Protein AF-A0A7V9ETG2-F1 (afdb_monomer_lite)

Radius of gyration: 14.74 Å; chains: 1; bounding box: 36×27×36 Å

pLDDT: mean 85.95, std 8.8, range [44.5, 95.12]

Foldseek 3Di:
DLVLLLVLLVQLLVVLVVPPDAPCSVVLVVLSVLLVVLSVVLVVCVVVVNCACVDPVNLVSLVSNLVSSVVNCVRSVVSQDPVSVVSSVVSVVVSVCSNVVVVVVVD

Sequence (107 aa):
MMLQAEVFCSRVETGANDLPEMPDRDELRLKLGQCRGFLAQLQERYDEDKLQMSNPLTAATFRQVVMSLMWVTFRAGRLVDYKLFRKLVQIESGFTYLLISRQRGKS

Structure (mmCIF, N/CA/C/O backbone):
data_AF-A0A7V9ETG2-F1
#
_entry.id   AF-A0A7V9ETG2-F1
#
loop_
_atom_site.group_PDB
_atom_site.id
_atom_site.type_symbol
_atom_site.label_atom_id
_atom_site.label_alt_id
_atom_site.label_comp_id
_atom_site.label_asym_id
_atom_site.label_entity_id
_atom_site.label_seq_id
_atom_site.pdbx_PDB_ins_code
_atom_site.Cartn_x
_atom_site.Cartn_y
_atom_site.Cartn_z
_atom_site.occupancy
_atom_site.B_iso_or_equiv
_atom_site.auth_seq_id
_atom_site.auth_comp_id
_atom_site.auth_asym_id
_atom_site.auth_atom_id
_atom_site.pdbx_PDB_model_num
ATOM 1 N N . MET A 1 1 ? -10.036 -0.493 -1.148 1.00 76.25 1 MET A N 1
ATOM 2 C CA . MET A 1 1 ? -8.733 0.217 -1.114 1.00 76.25 1 MET A CA 1
ATOM 3 C C . MET A 1 1 ? -7.553 -0.743 -1.056 1.00 76.25 1 MET A C 1
ATOM 5 O O . MET A 1 1 ? -6.705 -0.636 -1.929 1.00 76.25 1 MET A O 1
ATOM 9 N N . MET A 1 2 ? -7.518 -1.696 -0.113 1.00 80.25 2 MET A N 1
ATOM 10 C CA . MET A 1 2 ? -6.411 -2.665 0.022 1.00 80.25 2 MET A CA 1
ATOM 11 C C . MET A 1 2 ? -6.154 -3.458 -1.272 1.00 80.25 2 MET A C 1
ATOM 13 O O . MET A 1 2 ? -5.045 -3.418 -1.791 1.00 80.25 2 MET A O 1
ATOM 17 N N . LEU A 1 3 ? -7.209 -3.998 -1.897 1.00 84.25 3 LEU A N 1
ATOM 18 C CA . LEU A 1 3 ? -7.118 -4.662 -3.207 1.00 84.25 3 LEU A CA 1
ATOM 19 C C . LEU A 1 3 ? -6.518 -3.771 -4.316 1.00 84.25 3 LEU A C 1
ATOM 21 O O . LEU A 1 3 ? -5.788 -4.244 -5.178 1.00 84.25 3 LEU A O 1
ATOM 25 N N . GLN A 1 4 ? -6.807 -2.464 -4.323 1.00 84.31 4 GLN A N 1
ATOM 26 C CA . GLN A 1 4 ? -6.249 -1.561 -5.343 1.00 84.31 4 GLN A CA 1
ATOM 27 C C . GLN A 1 4 ? -4.764 -1.273 -5.100 1.00 84.31 4 GLN A C 1
ATOM 29 O O . GLN A 1 4 ? -4.020 -1.125 -6.067 1.00 84.31 4 GLN A O 1
ATOM 34 N N . ALA A 1 5 ? -4.338 -1.209 -3.836 1.00 85.25 5 ALA A N 1
ATOM 35 C CA . ALA A 1 5 ? -2.931 -1.077 -3.471 1.00 85.25 5 ALA A CA 1
ATOM 36 C C . ALA A 1 5 ? -2.140 -2.339 -3.842 1.00 85.25 5 ALA A C 1
ATOM 38 O O . ALA A 1 5 ? -1.040 -2.239 -4.378 1.00 85.25 5 ALA A O 1
ATOM 39 N N . GLU A 1 6 ? -2.729 -3.518 -3.651 1.00 88.94 6 GLU A N 1
ATOM 40 C CA . GLU A 1 6 ? -2.130 -4.781 -4.079 1.00 88.94 6 GLU A CA 1
ATOM 41 C C . GLU A 1 6 ? -1.987 -4.853 -5.605 1.00 88.94 6 GLU A C 1
ATOM 43 O O . GLU A 1 6 ? -0.888 -5.070 -6.112 1.00 88.94 6 GLU A O 1
ATOM 48 N N . VAL A 1 7 ? -3.054 -4.538 -6.350 1.00 89.19 7 VAL A N 1
ATOM 49 C CA . VAL A 1 7 ? -3.009 -4.453 -7.821 1.00 89.19 7 VAL A CA 1
ATOM 50 C C . VAL A 1 7 ? -1.964 -3.441 -8.297 1.00 89.19 7 VAL A C 1
ATOM 52 O O . VAL A 1 7 ? -1.310 -3.672 -9.316 1.00 89.19 7 VAL A O 1
ATOM 55 N N . PHE A 1 8 ? -1.793 -2.321 -7.589 1.00 89.25 8 PHE A N 1
ATOM 56 C CA . PHE A 1 8 ? -0.729 -1.364 -7.883 1.00 89.25 8 PHE A CA 1
ATOM 57 C C . PHE A 1 8 ? 0.650 -2.019 -7.733 1.00 89.25 8 PHE A C 1
ATOM 59 O O . PHE A 1 8 ? 1.445 -1.984 -8.673 1.00 89.25 8 PHE A O 1
ATOM 66 N N . CYS A 1 9 ? 0.914 -2.668 -6.595 1.00 90.50 9 CYS A N 1
ATOM 67 C CA . CYS A 1 9 ? 2.186 -3.336 -6.327 1.00 90.50 9 CYS A CA 1
ATOM 68 C C . CYS A 1 9 ? 2.505 -4.427 -7.356 1.00 90.50 9 CYS A C 1
ATOM 70 O O . CYS A 1 9 ? 3.634 -4.485 -7.842 1.00 90.50 9 CYS A O 1
ATOM 72 N N . SER A 1 10 ? 1.528 -5.256 -7.728 1.00 92.00 10 SER A N 1
ATOM 73 C CA . SER A 1 10 ? 1.718 -6.315 -8.727 1.00 92.00 10 SER A CA 1
ATOM 74 C C . SER A 1 10 ? 2.033 -5.757 -10.114 1.00 92.00 10 SER A C 1
ATOM 76 O O . SER A 1 10 ? 2.885 -6.295 -10.819 1.00 92.00 10 SER A O 1
ATOM 78 N N . ARG A 1 11 ? 1.386 -4.654 -10.514 1.00 89.81 11 ARG A N 1
ATOM 79 C CA . ARG A 1 11 ? 1.650 -4.013 -11.813 1.00 89.81 11 ARG A CA 1
ATOM 80 C C . ARG A 1 11 ? 3.050 -3.420 -11.892 1.00 89.81 11 ARG A C 1
ATOM 82 O O . ARG A 1 11 ? 3.723 -3.622 -12.898 1.00 89.81 11 ARG A O 1
ATOM 89 N N . VAL A 1 12 ? 3.491 -2.729 -10.840 1.00 88.81 12 VAL A N 1
ATOM 90 C CA . VAL A 1 12 ? 4.856 -2.185 -10.790 1.00 88.81 12 VAL A CA 1
ATOM 91 C C . VAL A 1 12 ? 5.889 -3.311 -10.793 1.00 88.81 12 VAL A C 1
ATOM 93 O O . VAL A 1 12 ? 6.873 -3.224 -11.517 1.00 88.81 12 VAL A O 1
ATOM 96 N N . GLU A 1 13 ? 5.656 -4.386 -10.038 1.00 90.81 13 GLU A N 1
ATOM 97 C CA . GLU A 1 13 ? 6.555 -5.546 -10.011 1.00 90.81 13 GLU A CA 1
ATOM 98 C C . GLU A 1 13 ? 6.675 -6.227 -11.379 1.00 90.81 13 GLU A C 1
ATOM 100 O O . GLU A 1 13 ? 7.782 -6.533 -11.815 1.00 90.81 13 GLU A O 1
ATOM 105 N N . THR A 1 14 ? 5.549 -6.414 -12.073 1.00 90.25 14 THR A N 1
ATOM 106 C CA . THR A 1 14 ? 5.530 -6.992 -13.425 1.00 90.25 14 THR A CA 1
ATOM 107 C C . THR A 1 14 ? 6.346 -6.124 -14.382 1.00 90.25 14 THR A C 1
ATOM 109 O O . THR A 1 14 ? 7.300 -6.608 -14.981 1.00 90.25 14 THR A O 1
ATOM 112 N N . GLY A 1 15 ? 6.067 -4.815 -14.428 1.00 87.62 15 GLY A N 1
ATOM 113 C CA . GLY A 1 15 ? 6.814 -3.895 -15.289 1.00 87.62 15 GLY A CA 1
ATOM 114 C C . GLY A 1 15 ? 8.304 -3.795 -14.940 1.00 87.62 15 GLY A C 1
ATOM 115 O O . GLY A 1 15 ? 9.131 -3.579 -15.821 1.00 87.62 15 GLY A O 1
ATOM 116 N N . ALA A 1 16 ? 8.675 -3.978 -13.670 1.00 87.25 16 ALA A N 1
ATOM 117 C CA . ALA A 1 16 ? 10.073 -3.995 -13.246 1.00 87.25 16 ALA A CA 1
ATOM 118 C C . ALA A 1 16 ? 10.805 -5.271 -13.684 1.00 87.25 16 ALA A C 1
ATOM 120 O O . ALA A 1 16 ? 12.002 -5.219 -13.954 1.00 87.25 16 ALA A O 1
ATOM 121 N N . ASN A 1 17 ? 10.110 -6.406 -13.768 1.00 86.94 17 ASN A N 1
ATOM 122 C CA . ASN A 1 17 ? 10.691 -7.653 -14.264 1.00 86.94 17 ASN A CA 1
ATOM 123 C C . ASN A 1 17 ? 10.898 -7.644 -15.783 1.00 86.94 17 ASN A C 1
ATOM 125 O O . ASN A 1 17 ? 11.857 -8.254 -16.251 1.00 86.94 17 ASN A O 1
ATOM 129 N N . ASP A 1 18 ? 10.071 -6.898 -16.517 1.00 86.31 18 ASP A N 1
ATOM 130 C CA . ASP A 1 18 ? 10.199 -6.715 -17.968 1.00 86.31 18 ASP A CA 1
ATOM 131 C C . ASP A 1 18 ? 11.338 -5.746 -18.358 1.00 86.31 18 ASP A C 1
ATOM 133 O O . ASP A 1 18 ? 11.717 -5.660 -19.526 1.00 86.31 18 ASP A O 1
ATOM 137 N N . LEU A 1 19 ? 11.916 -5.024 -17.387 1.00 82.81 19 LEU A N 1
ATOM 138 C CA . LEU A 1 19 ? 13.038 -4.100 -17.577 1.00 82.81 19 LEU A CA 1
ATOM 139 C C . LEU A 1 19 ? 14.298 -4.617 -16.855 1.00 82.81 19 LEU A C 1
ATOM 141 O O . LEU A 1 19 ? 14.531 -4.247 -15.701 1.00 82.81 19 LEU A O 1
ATOM 145 N N . PRO A 1 20 ? 15.140 -5.438 -17.515 1.00 69.12 20 PRO A N 1
ATOM 146 C CA . PRO A 1 20 ? 16.302 -6.071 -16.884 1.00 69.12 20 PRO A CA 1
ATOM 147 C C . PRO A 1 20 ? 17.323 -5.069 -16.320 1.00 69.12 20 PRO A C 1
ATOM 149 O O . PRO A 1 20 ? 17.940 -5.348 -15.294 1.00 69.12 20 PRO A O 1
ATOM 152 N N . GLU A 1 21 ? 17.441 -3.882 -16.922 1.00 77.38 21 GLU A N 1
ATOM 153 C CA . GLU A 1 21 ? 18.281 -2.784 -16.434 1.00 77.38 21 GLU A CA 1
ATOM 154 C C . GLU A 1 21 ? 17.421 -1.719 -15.739 1.00 77.38 21 GLU A C 1
ATOM 156 O O . GLU A 1 21 ? 16.968 -0.721 -16.320 1.00 77.38 21 GLU A O 1
ATOM 161 N N . MET A 1 22 ? 17.138 -1.962 -14.461 1.00 81.38 22 MET A N 1
ATOM 162 C CA . MET A 1 22 ? 16.470 -1.007 -13.586 1.00 8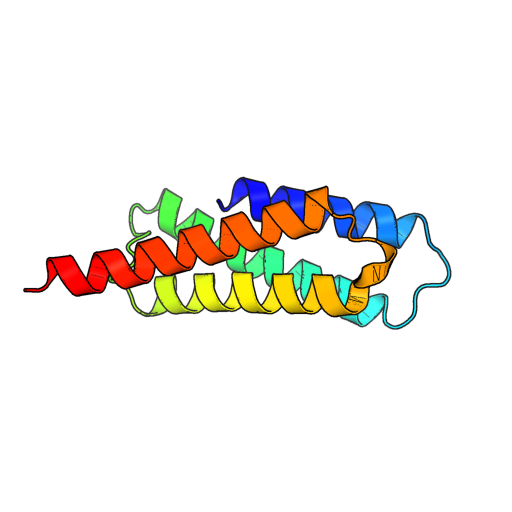1.38 22 MET A CA 1
ATOM 163 C C . MET A 1 22 ? 17.410 -0.555 -12.469 1.00 81.38 22 MET A C 1
ATOM 165 O O . MET A 1 22 ? 17.795 -1.385 -11.643 1.00 81.38 22 MET A O 1
ATOM 169 N N . PRO A 1 23 ? 17.744 0.749 -12.405 1.00 77.00 23 PRO A N 1
ATOM 170 C CA . PRO A 1 23 ? 18.389 1.321 -11.232 1.00 77.00 23 PRO A CA 1
ATOM 171 C C . PRO A 1 23 ? 17.555 1.025 -9.985 1.00 77.00 23 PRO A C 1
ATOM 173 O O . PRO A 1 23 ? 16.326 1.073 -10.040 1.00 77.00 23 PRO A O 1
ATOM 176 N N . ASP A 1 24 ? 18.221 0.714 -8.876 1.00 82.81 24 ASP A N 1
ATOM 177 C CA . ASP A 1 24 ? 17.585 0.499 -7.573 1.00 82.81 24 ASP A CA 1
ATOM 178 C C . ASP A 1 24 ? 16.543 -0.645 -7.544 1.00 82.81 24 ASP A C 1
ATOM 180 O O . ASP A 1 24 ? 15.622 -0.636 -6.725 1.00 82.81 24 ASP A O 1
ATOM 184 N N . ARG A 1 25 ? 16.672 -1.664 -8.413 1.00 86.00 25 ARG A N 1
ATOM 185 C CA . ARG A 1 25 ? 15.732 -2.806 -8.485 1.00 86.00 25 ARG A CA 1
ATOM 186 C C . ARG A 1 25 ? 15.538 -3.511 -7.140 1.00 86.00 25 ARG A C 1
ATOM 188 O O . ARG A 1 25 ? 14.406 -3.840 -6.782 1.00 86.00 25 ARG A O 1
ATOM 195 N N . ASP A 1 26 ? 16.617 -3.724 -6.391 1.00 88.69 26 ASP A N 1
ATOM 196 C CA . ASP A 1 26 ? 16.552 -4.359 -5.071 1.00 88.69 26 ASP A CA 1
ATOM 197 C C . ASP A 1 26 ? 15.832 -3.473 -4.047 1.00 88.69 26 ASP A C 1
ATOM 199 O O . ASP A 1 26 ? 15.020 -3.966 -3.261 1.00 88.69 26 ASP A O 1
ATOM 203 N N . GLU A 1 27 ? 16.051 -2.155 -4.103 1.00 90.12 27 GLU A N 1
ATOM 204 C CA . GLU A 1 27 ? 15.353 -1.183 -3.256 1.00 90.12 27 GLU A CA 1
ATOM 205 C C . GLU A 1 27 ? 13.850 -1.159 -3.582 1.00 90.12 27 GLU A C 1
ATOM 207 O O . GLU A 1 27 ? 13.008 -1.207 -2.681 1.00 90.12 27 GLU A O 1
ATOM 212 N N . LEU A 1 28 ? 13.499 -1.174 -4.873 1.00 90.38 28 LEU A N 1
ATOM 213 C CA . LEU A 1 28 ? 12.117 -1.269 -5.338 1.00 90.38 28 LEU A CA 1
ATOM 214 C C . LEU A 1 28 ? 11.450 -2.562 -4.862 1.00 90.38 28 LEU A C 1
ATOM 216 O O . LEU A 1 28 ? 10.339 -2.519 -4.330 1.00 90.38 28 LEU A O 1
ATOM 220 N N . ARG A 1 29 ? 12.125 -3.707 -5.004 1.00 91.38 29 ARG A N 1
ATOM 221 C CA . ARG A 1 29 ? 11.623 -5.004 -4.536 1.00 91.38 29 ARG A CA 1
ATOM 222 C C . ARG A 1 29 ? 11.398 -5.001 -3.025 1.00 91.38 29 ARG A C 1
ATOM 224 O O . ARG A 1 29 ? 10.350 -5.460 -2.569 1.00 91.38 29 ARG A O 1
ATOM 231 N N . LEU A 1 30 ? 12.335 -4.449 -2.254 1.00 92.19 30 LEU A N 1
ATOM 232 C CA . LEU A 1 30 ? 12.195 -4.306 -0.805 1.00 92.19 30 LEU A CA 1
ATOM 233 C C . LEU A 1 30 ? 10.966 -3.459 -0.454 1.00 92.19 30 LEU A C 1
ATOM 235 O O . LEU A 1 30 ? 10.174 -3.841 0.406 1.00 92.19 30 LEU A O 1
ATOM 239 N N . LYS A 1 31 ? 10.769 -2.335 -1.146 1.00 92.50 31 LYS A N 1
ATOM 240 C CA . LYS A 1 31 ? 9.650 -1.413 -0.908 1.00 92.50 31 LYS A CA 1
ATOM 241 C C . LYS A 1 31 ? 8.301 -2.007 -1.298 1.00 92.50 31 LYS A C 1
ATOM 243 O O . LYS A 1 31 ? 7.334 -1.848 -0.557 1.00 92.50 31 LYS A O 1
ATOM 248 N N . LEU A 1 32 ? 8.236 -2.762 -2.393 1.00 93.06 32 LEU A N 1
ATOM 249 C CA . LEU A 1 32 ? 7.053 -3.544 -2.760 1.00 93.06 32 LEU A CA 1
ATOM 250 C C . LEU A 1 32 ? 6.745 -4.627 -1.716 1.00 93.06 32 LEU A C 1
ATOM 252 O O . LEU A 1 32 ? 5.585 -4.809 -1.346 1.00 93.06 32 LEU A O 1
ATOM 256 N N . GLY A 1 33 ? 7.775 -5.295 -1.188 1.00 93.25 33 GLY A N 1
ATOM 257 C CA . GLY A 1 33 ? 7.645 -6.220 -0.061 1.00 93.25 33 GLY A CA 1
ATOM 258 C C . GLY A 1 33 ? 7.086 -5.542 1.193 1.00 93.25 33 GLY A C 1
ATOM 259 O O . GLY A 1 33 ? 6.149 -6.056 1.799 1.00 93.25 33 GLY A O 1
ATOM 260 N N . GLN A 1 34 ? 7.587 -4.351 1.537 1.00 93.56 34 GLN A N 1
ATOM 261 C CA . GLN A 1 34 ? 7.078 -3.542 2.653 1.00 93.56 34 GLN A CA 1
ATOM 262 C C . GLN A 1 34 ? 5.603 -3.165 2.456 1.00 93.56 34 GLN A C 1
ATOM 264 O O . GLN A 1 34 ? 4.806 -3.360 3.372 1.00 93.56 34 GLN A O 1
ATOM 269 N N . CYS A 1 35 ? 5.211 -2.707 1.258 1.00 93.88 35 CYS A N 1
ATOM 270 C CA . CYS A 1 35 ? 3.807 -2.437 0.933 1.00 93.88 35 CYS A CA 1
ATOM 271 C C . CYS A 1 35 ? 2.920 -3.656 1.203 1.00 93.88 35 CYS A C 1
ATOM 273 O O . CYS A 1 35 ? 1.905 -3.533 1.885 1.00 93.88 35 CYS A O 1
ATOM 275 N N . ARG A 1 36 ? 3.310 -4.833 0.698 1.00 93.94 36 ARG A N 1
ATOM 276 C CA . ARG A 1 36 ? 2.548 -6.076 0.889 1.00 93.94 36 ARG A CA 1
ATOM 277 C C . ARG A 1 36 ? 2.491 -6.497 2.355 1.00 93.94 36 ARG A C 1
ATOM 279 O O . ARG A 1 36 ? 1.429 -6.893 2.816 1.00 93.94 36 ARG A O 1
ATOM 286 N N . GLY A 1 37 ? 3.583 -6.335 3.100 1.00 95.12 37 GLY A N 1
ATOM 287 C CA . GLY A 1 37 ? 3.606 -6.583 4.542 1.00 95.12 37 GLY A CA 1
ATOM 288 C C . GLY A 1 37 ? 2.606 -5.709 5.303 1.00 95.12 37 GLY A C 1
ATOM 289 O O . GLY A 1 37 ? 1.847 -6.211 6.127 1.00 95.12 37 GLY A O 1
ATOM 290 N N . PHE A 1 38 ? 2.534 -4.412 4.990 1.00 94.56 38 PHE A N 1
ATOM 291 C CA . PHE A 1 38 ? 1.544 -3.524 5.604 1.00 94.56 38 PHE A CA 1
ATOM 292 C C . PHE A 1 38 ? 0.110 -3.841 5.167 1.00 94.56 38 PHE A C 1
ATOM 294 O O . PHE A 1 38 ? -0.802 -3.765 5.986 1.00 94.56 38 PHE A O 1
ATOM 301 N N . LEU A 1 39 ? -0.105 -4.217 3.902 1.00 93.12 39 LEU A N 1
ATOM 302 C CA . LEU A 1 39 ? -1.420 -4.651 3.425 1.00 93.12 39 LEU A CA 1
ATOM 303 C C . LEU A 1 39 ? -1.883 -5.927 4.132 1.00 93.12 39 LEU A C 1
ATOM 305 O O . LEU A 1 39 ? -3.034 -5.980 4.549 1.00 93.12 39 LEU A O 1
ATOM 309 N N . ALA A 1 40 ? -0.990 -6.897 4.344 1.00 93.44 40 ALA A N 1
ATOM 310 C CA . ALA A 1 40 ? -1.289 -8.109 5.101 1.00 93.44 40 ALA A CA 1
ATOM 311 C C . ALA A 1 40 ? -1.680 -7.793 6.553 1.00 93.44 40 ALA A C 1
ATOM 313 O O . ALA A 1 40 ? -2.687 -8.298 7.029 1.00 93.44 40 ALA A O 1
ATOM 314 N N . GLN A 1 41 ? -0.964 -6.882 7.226 1.00 93.75 41 GLN A N 1
ATOM 315 C CA . GLN A 1 41 ? -1.329 -6.434 8.580 1.00 93.75 41 GLN A CA 1
ATOM 316 C C . GLN A 1 41 ? -2.706 -5.756 8.634 1.00 93.75 41 GLN A C 1
ATOM 318 O O . GLN A 1 41 ? -3.425 -5.871 9.625 1.00 93.75 41 GLN A O 1
ATOM 323 N N . LEU A 1 42 ? -3.072 -4.992 7.600 1.00 91.12 42 LEU A N 1
ATOM 324 C CA . LEU A 1 42 ? -4.399 -4.379 7.521 1.00 91.12 42 LEU A CA 1
ATOM 325 C C . LEU A 1 42 ? -5.478 -5.423 7.226 1.00 91.12 42 LEU A C 1
ATOM 327 O O . LEU A 1 42 ? -6.558 -5.336 7.801 1.00 91.12 42 LEU A O 1
ATOM 331 N N . GLN A 1 43 ? -5.184 -6.403 6.373 1.00 90.56 43 GLN A N 1
ATOM 332 C CA . GLN A 1 43 ? -6.098 -7.498 6.070 1.00 90.56 43 GLN A CA 1
ATOM 333 C C . GLN A 1 43 ? -6.347 -8.369 7.306 1.00 90.56 43 GLN A C 1
ATOM 335 O O . GLN A 1 43 ? -7.496 -8.600 7.644 1.00 90.56 43 GLN A O 1
ATOM 340 N N . GLU A 1 44 ? -5.306 -8.735 8.052 1.00 92.31 44 GLU A N 1
ATOM 341 C CA . GLU A 1 44 ? -5.432 -9.463 9.321 1.00 92.31 44 GLU A CA 1
ATOM 342 C C . GLU A 1 44 ? -6.336 -8.708 10.304 1.00 92.31 44 GLU A C 1
ATOM 344 O O . GLU A 1 44 ? -7.289 -9.256 10.848 1.00 92.31 44 GLU A O 1
ATOM 349 N N . ARG A 1 45 ? -6.123 -7.396 10.464 1.00 89.06 45 ARG A N 1
ATOM 350 C CA . ARG A 1 45 ? -6.998 -6.562 11.304 1.00 89.06 45 ARG A CA 1
ATOM 351 C C . ARG A 1 45 ? -8.433 -6.508 10.796 1.00 89.06 45 ARG A C 1
ATOM 353 O O . ARG A 1 45 ? -9.336 -6.321 11.605 1.00 89.06 45 ARG A O 1
ATOM 360 N N . TYR A 1 46 ? -8.645 -6.583 9.487 1.00 88.12 46 TYR A N 1
ATOM 361 C CA . TYR A 1 46 ? -9.980 -6.642 8.900 1.00 88.12 46 TYR A CA 1
ATOM 362 C C . TYR A 1 46 ? -10.657 -7.974 9.206 1.00 88.12 46 TYR A C 1
ATOM 364 O O . TYR A 1 46 ? -11.792 -7.969 9.671 1.00 88.12 46 TYR A O 1
ATOM 372 N N . ASP A 1 47 ? -9.941 -9.081 9.026 1.00 89.50 47 ASP A N 1
ATOM 373 C CA . ASP A 1 47 ? -10.437 -10.433 9.283 1.00 89.50 47 ASP A CA 1
ATOM 374 C C . ASP A 1 47 ? -10.777 -10.635 10.773 1.00 89.50 47 ASP A C 1
ATOM 376 O O . ASP A 1 47 ? -11.714 -11.354 11.112 1.00 89.50 47 ASP A O 1
ATOM 380 N N . GLU A 1 48 ? -10.069 -9.941 11.669 1.00 91.81 48 GLU A N 1
ATOM 381 C CA . GLU A 1 48 ? -10.342 -9.912 13.111 1.00 91.81 48 GLU A CA 1
ATOM 382 C C . GLU A 1 48 ? -11.434 -8.908 13.545 1.00 91.81 48 GLU A C 1
ATOM 384 O O . GLU A 1 48 ? -11.656 -8.742 14.746 1.00 91.81 48 GLU A O 1
ATOM 389 N N . ASP A 1 49 ? -12.069 -8.186 12.616 1.00 85.50 49 ASP A N 1
ATOM 390 C CA . ASP A 1 49 ? -13.011 -7.079 12.884 1.00 85.50 49 ASP A CA 1
ATOM 391 C C . ASP A 1 49 ? -12.418 -5.936 13.749 1.00 85.50 49 ASP A C 1
ATOM 393 O O . ASP A 1 49 ? -13.096 -5.174 14.443 1.00 85.50 49 ASP A O 1
ATOM 397 N N . LYS A 1 50 ? -11.090 -5.777 13.696 1.00 86.44 50 LYS A N 1
ATOM 398 C CA . LYS A 1 50 ? -10.313 -4.736 14.397 1.00 86.44 50 LYS A CA 1
ATOM 399 C C . LYS A 1 50 ? -9.860 -3.607 13.474 1.00 86.44 50 LYS A C 1
ATOM 401 O O . LYS A 1 50 ? -9.114 -2.716 13.908 1.00 86.44 50 LYS A O 1
ATOM 406 N N . LEU A 1 51 ? -10.283 -3.605 12.206 1.00 85.44 51 LEU A N 1
ATOM 407 C CA . LEU A 1 51 ? -9.944 -2.568 11.231 1.00 85.44 51 LEU A CA 1
ATOM 408 C C . LEU A 1 51 ? -10.728 -1.281 11.507 1.00 85.44 51 LEU A C 1
ATOM 410 O O . LEU A 1 51 ? -11.612 -0.868 10.762 1.00 85.44 51 LEU A O 1
ATOM 414 N N . GLN A 1 52 ? -10.35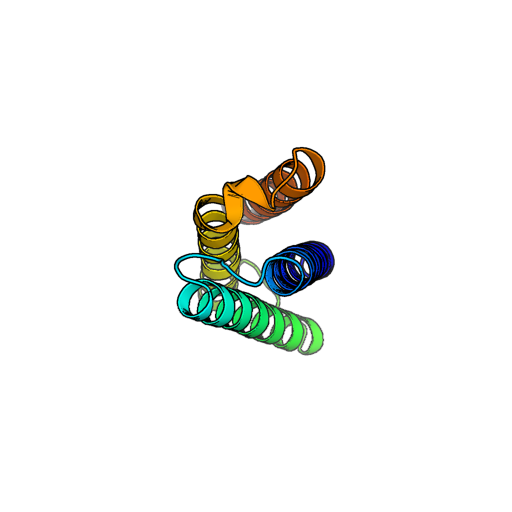7 -0.607 12.588 1.00 86.06 52 GLN A N 1
ATOM 415 C CA . GLN A 1 52 ? -10.933 0.667 12.972 1.00 86.06 52 GLN A CA 1
ATOM 416 C C . GLN A 1 52 ? -9.896 1.773 12.846 1.00 86.06 52 GLN A C 1
ATOM 418 O O . GLN A 1 52 ? -8.803 1.703 13.406 1.00 86.06 52 GLN A O 1
ATOM 423 N N . MET A 1 53 ? -10.273 2.853 12.168 1.00 83.56 53 MET A N 1
ATOM 424 C CA . MET A 1 53 ? -9.434 4.045 12.035 1.00 83.56 53 MET A CA 1
ATOM 425 C C . MET A 1 53 ? -9.226 4.791 13.356 1.00 83.56 53 MET A C 1
ATOM 427 O O . MET A 1 53 ? -8.339 5.639 13.448 1.00 83.56 53 MET A O 1
ATOM 431 N N . SER A 1 54 ? -10.022 4.487 14.387 1.00 82.81 54 SER A N 1
ATOM 432 C CA . SER A 1 54 ? -9.825 4.930 15.773 1.00 82.81 54 SER A CA 1
ATOM 433 C C . SER A 1 54 ? -8.546 4.348 16.389 1.00 82.81 54 SER A C 1
ATOM 435 O O . SER A 1 54 ? -7.889 5.041 17.171 1.00 82.81 54 SER A O 1
ATOM 437 N N . ASN A 1 55 ? -8.152 3.135 15.989 1.00 86.31 55 ASN A N 1
ATOM 438 C CA . ASN A 1 55 ? -6.946 2.463 16.453 1.00 86.31 55 ASN A CA 1
ATOM 439 C C . ASN A 1 55 ? -5.694 3.164 15.879 1.00 86.31 55 ASN A C 1
ATOM 441 O O . ASN A 1 55 ? -5.519 3.189 14.655 1.00 86.31 55 ASN A O 1
ATOM 445 N N . PRO A 1 56 ? -4.801 3.722 16.726 1.00 88.31 56 PRO A N 1
ATOM 446 C CA . PRO A 1 56 ? -3.599 4.421 16.269 1.00 88.31 56 PRO A CA 1
ATOM 447 C C . PRO A 1 56 ? -2.690 3.562 15.391 1.00 88.31 56 PRO A C 1
ATOM 449 O O . PRO A 1 56 ? -2.104 4.072 14.440 1.00 88.31 56 PRO A O 1
ATOM 452 N N . LEU A 1 57 ? -2.610 2.258 15.672 1.00 90.25 57 LEU A N 1
ATOM 453 C CA . LEU A 1 57 ? -1.795 1.338 14.888 1.00 90.25 57 LEU A CA 1
ATOM 454 C C . LEU A 1 57 ? -2.380 1.142 13.486 1.00 90.25 57 LEU A C 1
ATOM 456 O O . LEU A 1 57 ? -1.640 1.214 12.518 1.00 90.25 57 LEU A O 1
ATOM 460 N N . THR A 1 58 ? -3.702 0.988 13.354 1.00 90.06 58 THR A N 1
ATOM 461 C CA . THR A 1 58 ? -4.360 0.861 12.040 1.00 90.06 58 THR A CA 1
ATOM 462 C C . THR A 1 58 ? -4.124 2.114 11.197 1.00 90.06 58 THR A C 1
ATOM 464 O O . THR A 1 58 ? -3.726 2.023 10.036 1.00 90.06 58 THR A O 1
ATOM 467 N N . ALA A 1 59 ? -4.298 3.297 11.797 1.00 88.88 59 ALA A N 1
ATOM 468 C CA . ALA A 1 59 ? -4.029 4.570 11.133 1.00 88.88 59 ALA A CA 1
ATOM 469 C C . ALA A 1 59 ? -2.553 4.711 10.716 1.00 88.88 59 ALA A C 1
ATOM 471 O O . ALA A 1 59 ? -2.264 5.149 9.601 1.00 88.88 59 ALA A O 1
ATOM 472 N N . ALA A 1 60 ? -1.617 4.313 11.583 1.00 91.56 60 ALA A N 1
ATOM 473 C CA . ALA A 1 60 ? -0.193 4.319 11.270 1.00 91.56 60 ALA A CA 1
ATOM 474 C C . ALA A 1 60 ? 0.140 3.358 10.118 1.00 91.56 60 ALA A C 1
ATOM 476 O O . ALA A 1 60 ? 0.818 3.765 9.177 1.00 91.56 60 ALA A O 1
ATOM 477 N N . THR A 1 61 ? -0.379 2.127 10.136 1.00 92.31 61 THR A N 1
ATOM 478 C CA . THR A 1 61 ? -0.135 1.131 9.082 1.00 92.31 61 THR A CA 1
ATOM 479 C C . THR A 1 61 ? -0.654 1.610 7.729 1.00 92.31 61 THR A C 1
ATOM 481 O O . THR A 1 61 ? 0.074 1.551 6.741 1.00 92.31 61 THR A O 1
ATOM 484 N N . PHE A 1 62 ? -1.860 2.177 7.658 1.00 90.44 62 PHE A N 1
ATOM 485 C CA . PHE A 1 62 ? -2.340 2.766 6.406 1.00 90.44 62 PHE A CA 1
ATOM 486 C C . PHE A 1 62 ? -1.465 3.932 5.917 1.00 90.44 62 PHE A C 1
ATOM 488 O O . PHE A 1 62 ? -1.187 4.026 4.721 1.00 90.44 62 PHE A O 1
ATOM 495 N N . ARG A 1 63 ? -0.995 4.808 6.817 1.00 90.69 63 ARG A N 1
ATOM 496 C CA . ARG A 1 63 ? -0.060 5.881 6.440 1.00 90.69 63 ARG A CA 1
ATOM 497 C C . ARG A 1 63 ? 1.229 5.306 5.853 1.00 90.69 63 ARG A C 1
ATOM 499 O O . ARG A 1 63 ? 1.720 5.830 4.856 1.00 90.69 63 ARG A O 1
ATOM 506 N N . GLN A 1 64 ? 1.743 4.219 6.428 1.00 93.81 64 GLN A N 1
ATOM 507 C CA . GLN A 1 64 ? 2.921 3.523 5.907 1.00 93.81 64 GLN A CA 1
ATOM 508 C C . GLN A 1 64 ? 2.673 2.909 4.524 1.00 93.81 64 GLN A C 1
ATOM 510 O O . GLN A 1 64 ? 3.548 3.007 3.662 1.00 93.81 64 GLN A O 1
ATOM 515 N N . VAL A 1 65 ? 1.477 2.361 4.266 1.00 92.81 65 VAL A N 1
ATOM 516 C CA . VAL A 1 65 ? 1.077 1.915 2.918 1.00 92.81 65 VAL A CA 1
ATOM 517 C C . VAL A 1 65 ? 1.155 3.078 1.933 1.00 92.81 65 VAL A C 1
ATOM 519 O O . VAL A 1 65 ? 1.861 2.982 0.934 1.00 92.81 65 VAL 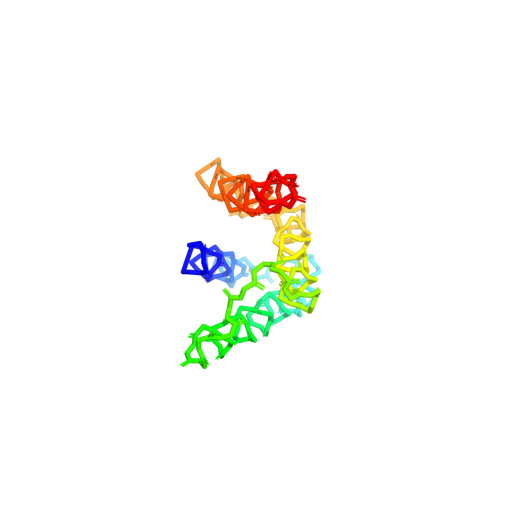A O 1
ATOM 522 N N . VAL A 1 66 ? 0.485 4.196 2.219 1.00 91.38 66 VAL A N 1
ATOM 523 C CA . VAL A 1 66 ? 0.449 5.358 1.314 1.00 91.38 66 VAL A CA 1
ATOM 524 C C . VAL A 1 66 ? 1.854 5.907 1.056 1.00 91.38 66 VAL A C 1
ATOM 526 O O . VAL A 1 66 ? 2.229 6.109 -0.098 1.00 91.38 66 VAL A O 1
ATOM 529 N N . MET A 1 67 ? 2.664 6.092 2.104 1.00 92.44 67 MET A N 1
ATOM 530 C CA . MET A 1 67 ? 4.048 6.559 1.965 1.00 92.44 67 MET A CA 1
ATOM 531 C C . MET A 1 67 ? 4.896 5.617 1.109 1.00 92.44 67 MET A C 1
ATOM 533 O O . MET A 1 67 ? 5.648 6.078 0.250 1.00 92.44 67 MET A O 1
ATOM 537 N N . SER A 1 68 ? 4.748 4.306 1.300 1.00 92.94 68 SER A N 1
ATOM 538 C CA . SER A 1 68 ? 5.487 3.310 0.525 1.00 92.94 68 SER A CA 1
ATOM 539 C C . SER A 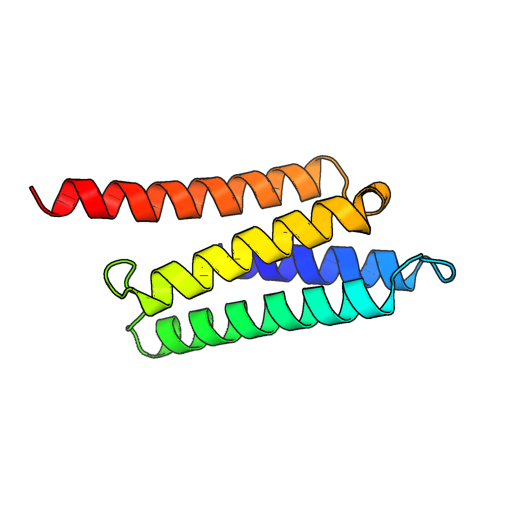1 68 ? 5.046 3.297 -0.943 1.00 92.94 68 SER A C 1
ATOM 541 O O . SER A 1 68 ? 5.893 3.252 -1.830 1.00 92.94 68 SER A O 1
ATOM 543 N N . LEU A 1 69 ? 3.748 3.438 -1.231 1.00 91.12 69 LEU A N 1
ATOM 544 C CA . LEU A 1 69 ? 3.238 3.526 -2.605 1.00 91.12 69 LEU A CA 1
ATOM 545 C C . LEU A 1 69 ? 3.681 4.814 -3.325 1.00 91.12 69 LEU A C 1
ATOM 547 O O . LEU A 1 69 ? 4.005 4.772 -4.515 1.00 91.12 69 LEU A O 1
ATOM 551 N N . MET A 1 70 ? 3.732 5.952 -2.620 1.00 91.38 70 MET A N 1
ATOM 552 C CA . MET A 1 70 ? 4.283 7.203 -3.164 1.00 91.38 70 MET A CA 1
ATOM 553 C C . MET A 1 70 ? 5.772 7.068 -3.476 1.00 91.38 70 MET A C 1
ATOM 555 O O . MET A 1 70 ? 6.214 7.483 -4.545 1.00 91.38 70 MET A O 1
ATOM 559 N N . TRP A 1 71 ? 6.535 6.439 -2.580 1.00 92.44 71 TRP A N 1
ATOM 560 C CA . TRP A 1 71 ? 7.947 6.154 -2.816 1.00 92.44 71 TRP A CA 1
ATOM 561 C C . TRP A 1 71 ? 8.138 5.278 -4.059 1.00 92.44 71 TRP A C 1
ATOM 563 O O . TRP A 1 71 ? 8.932 5.613 -4.938 1.00 92.44 71 TRP A O 1
ATOM 573 N N . VAL A 1 72 ? 7.356 4.196 -4.173 1.00 90.81 72 VAL A N 1
ATOM 574 C CA . VAL A 1 72 ? 7.384 3.301 -5.340 1.00 90.81 72 VAL A CA 1
ATOM 575 C C . VAL A 1 72 ? 7.063 4.080 -6.610 1.00 90.81 72 VAL A C 1
ATOM 577 O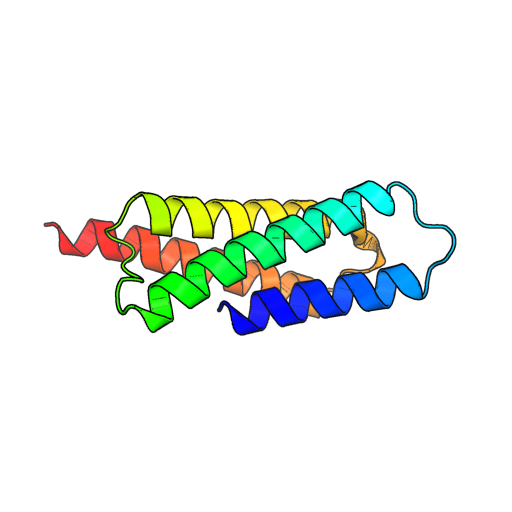 O . VAL A 1 72 ? 7.750 3.919 -7.608 1.00 90.81 72 VAL A O 1
ATOM 580 N N . THR A 1 73 ? 6.074 4.970 -6.563 1.00 90.44 73 THR A N 1
ATOM 581 C CA . THR A 1 73 ? 5.712 5.821 -7.703 1.00 90.44 73 THR A CA 1
ATOM 582 C C . THR A 1 73 ? 6.845 6.743 -8.130 1.00 90.44 73 THR A C 1
ATOM 584 O O . THR A 1 73 ? 7.121 6.861 -9.319 1.00 90.44 73 THR A O 1
ATOM 587 N N . PHE A 1 74 ? 7.513 7.382 -7.171 1.00 87.88 74 PHE A N 1
ATOM 588 C CA . PHE A 1 74 ? 8.617 8.294 -7.448 1.00 87.88 74 PHE A CA 1
ATOM 589 C C . PHE A 1 74 ? 9.799 7.573 -8.112 1.00 87.88 74 PHE A C 1
ATOM 591 O O . PHE A 1 74 ? 10.359 8.061 -9.090 1.00 87.88 74 PHE A O 1
ATOM 598 N N . ARG A 1 75 ? 10.157 6.386 -7.612 1.00 85.25 75 ARG A N 1
ATOM 599 C CA . ARG A 1 75 ? 11.322 5.623 -8.091 1.00 85.25 75 ARG A CA 1
ATOM 600 C C . ARG A 1 75 ? 11.041 4.816 -9.348 1.00 85.25 75 ARG A C 1
ATOM 602 O O . ARG A 1 75 ? 11.856 4.783 -10.263 1.00 85.25 75 ARG A O 1
ATOM 609 N N . ALA A 1 76 ? 9.863 4.213 -9.429 1.00 85.62 76 ALA A N 1
ATOM 610 C CA . ALA A 1 76 ? 9.409 3.474 -10.594 1.00 85.62 76 ALA A CA 1
ATOM 611 C C . ALA A 1 76 ? 8.665 4.377 -11.591 1.00 85.62 76 ALA A C 1
ATOM 613 O O . ALA A 1 76 ? 7.836 3.875 -12.339 1.00 85.62 76 ALA A O 1
ATOM 614 N N . GLY A 1 77 ? 8.937 5.689 -11.631 1.00 80.94 77 GLY A N 1
ATOM 615 C CA . GLY A 1 77 ? 8.152 6.663 -12.405 1.00 80.94 77 GLY A CA 1
ATOM 616 C C . GLY A 1 77 ? 7.943 6.283 -13.876 1.00 80.94 77 GLY A C 1
ATOM 617 O O . GLY A 1 77 ? 6.846 6.440 -14.400 1.00 80.94 77 GLY A O 1
ATOM 618 N N . ARG A 1 78 ? 8.944 5.666 -14.522 1.00 84.06 78 ARG A N 1
ATOM 619 C CA . ARG A 1 78 ? 8.833 5.144 -15.902 1.00 84.06 78 ARG A CA 1
ATOM 620 C C . ARG A 1 78 ? 7.844 3.979 -16.075 1.00 84.06 78 ARG A C 1
ATOM 622 O O . ARG A 1 78 ? 7.402 3.721 -17.186 1.00 84.06 78 ARG A O 1
ATOM 629 N N . LEU A 1 79 ? 7.527 3.267 -14.995 1.00 84.19 79 LEU A N 1
ATOM 630 C CA . LEU A 1 79 ? 6.559 2.166 -14.941 1.00 84.19 79 LEU A CA 1
ATOM 631 C C . LEU A 1 79 ? 5.158 2.622 -14.523 1.00 84.19 79 LEU A C 1
ATOM 633 O O . LEU A 1 79 ? 4.213 1.835 -14.573 1.00 84.19 79 LEU A O 1
ATOM 637 N N . VAL A 1 80 ? 5.019 3.864 -14.059 1.00 85.56 80 VAL A N 1
ATOM 638 C CA . VAL A 1 80 ? 3.772 4.368 -13.489 1.00 85.56 80 VAL A CA 1
ATOM 639 C C . VAL A 1 80 ? 3.109 5.286 -14.502 1.00 85.56 80 VAL A C 1
ATOM 641 O O . VAL A 1 80 ? 3.432 6.465 -14.616 1.00 85.56 80 VAL A O 1
ATOM 644 N N . ASP A 1 81 ? 2.151 4.735 -15.245 1.00 87.19 81 ASP A N 1
ATOM 645 C CA . ASP A 1 81 ? 1.326 5.517 -16.159 1.00 87.19 81 ASP A CA 1
ATOM 646 C C . ASP A 1 81 ? 0.288 6.378 -15.411 1.00 87.19 81 ASP A C 1
ATOM 648 O O . ASP A 1 81 ? 0.043 6.232 -14.208 1.00 87.19 81 ASP A O 1
ATOM 652 N N . TYR A 1 82 ? -0.381 7.275 -16.141 1.00 87.00 82 TYR A N 1
ATOM 653 C CA . TYR A 1 82 ? -1.416 8.148 -15.577 1.00 87.00 82 TYR A CA 1
ATOM 654 C C . TYR A 1 82 ? -2.545 7.367 -14.879 1.00 87.00 82 TYR A C 1
ATOM 656 O O . TYR A 1 82 ? -3.091 7.819 -13.871 1.00 87.00 82 TYR A O 1
ATOM 664 N N . LYS A 1 83 ? -2.903 6.178 -15.383 1.00 87.88 83 LYS A N 1
ATOM 665 C CA . LYS A 1 83 ? -3.965 5.350 -14.792 1.00 87.88 83 LYS A CA 1
ATOM 666 C C . LYS A 1 83 ? -3.528 4.795 -13.438 1.00 87.88 83 LYS A C 1
ATOM 668 O O . LYS A 1 83 ? -4.317 4.805 -12.494 1.00 87.88 83 LYS A O 1
ATOM 673 N N . LEU A 1 84 ? -2.292 4.319 -13.340 1.00 85.81 84 LEU A N 1
ATOM 674 C CA . LEU A 1 84 ? -1.708 3.772 -12.125 1.00 85.81 84 LEU A CA 1
ATOM 675 C C . LEU A 1 84 ? -1.466 4.874 -11.086 1.00 85.81 84 LEU A C 1
ATOM 677 O O . LEU A 1 84 ? -1.809 4.697 -9.917 1.00 85.81 84 LEU A O 1
ATOM 681 N N . PHE A 1 85 ? -1.007 6.044 -11.530 1.00 88.25 85 PHE A N 1
ATOM 682 C CA . PHE A 1 85 ? -0.899 7.233 -10.691 1.00 88.25 85 PHE A CA 1
ATOM 683 C C . PHE A 1 85 ? -2.261 7.674 -10.135 1.00 88.25 85 PHE A C 1
ATOM 685 O O . PHE A 1 85 ? -2.412 7.875 -8.932 1.00 88.25 85 PHE A O 1
ATOM 692 N N . ARG A 1 86 ? -3.301 7.744 -10.979 1.00 89.31 86 ARG A N 1
ATOM 693 C CA . ARG A 1 86 ? -4.664 8.083 -10.537 1.00 89.31 86 ARG A CA 1
ATOM 694 C C . ARG A 1 86 ? -5.183 7.111 -9.474 1.00 89.31 86 ARG A C 1
ATOM 696 O O . ARG A 1 86 ? -5.854 7.545 -8.540 1.00 89.31 86 ARG A O 1
ATOM 703 N N . LYS A 1 87 ? -4.867 5.816 -9.585 1.00 87.31 87 LYS A N 1
ATOM 704 C CA . LYS A 1 87 ? -5.217 4.826 -8.553 1.00 87.31 87 LYS A CA 1
ATOM 705 C C . LYS A 1 87 ? -4.533 5.120 -7.221 1.00 87.31 87 LYS A C 1
ATOM 707 O O . LYS A 1 87 ? -5.194 5.033 -6.191 1.00 87.31 87 LYS A O 1
ATOM 712 N N . LEU A 1 88 ? -3.251 5.490 -7.233 1.00 88.44 88 LEU A N 1
ATOM 713 C CA . LEU A 1 88 ? -2.550 5.907 -6.018 1.00 88.44 88 LEU A CA 1
ATOM 714 C C . LEU A 1 88 ? -3.239 7.110 -5.366 1.00 88.44 88 LEU A C 1
ATOM 716 O O . LEU A 1 88 ? -3.529 7.063 -4.174 1.00 88.44 88 LEU A O 1
ATOM 720 N N . VAL A 1 89 ? -3.567 8.142 -6.147 1.00 89.31 89 VAL A N 1
ATOM 721 C CA . VAL A 1 89 ? -4.281 9.324 -5.636 1.00 89.31 89 VAL A CA 1
ATOM 722 C C . VAL A 1 89 ? -5.619 8.927 -5.008 1.00 89.31 89 VAL A C 1
ATOM 724 O O . VAL A 1 89 ? -5.940 9.368 -3.914 1.00 89.31 89 VAL A O 1
ATOM 727 N N . GLN A 1 90 ? -6.384 8.028 -5.634 1.00 89.75 90 GLN A N 1
ATOM 728 C CA . GLN A 1 90 ? -7.641 7.537 -5.057 1.00 89.75 90 GLN A CA 1
ATOM 729 C C . GLN A 1 90 ? -7.445 6.780 -3.735 1.00 89.75 90 GLN A C 1
ATOM 731 O O . GLN A 1 90 ? -8.270 6.913 -2.831 1.00 89.75 90 GLN A O 1
ATOM 736 N N . ILE A 1 91 ? -6.376 5.985 -3.612 1.00 86.38 91 ILE A N 1
ATOM 737 C CA . ILE A 1 91 ? -6.038 5.277 -2.368 1.00 86.38 91 ILE A CA 1
ATOM 738 C C . ILE A 1 91 ? -5.687 6.282 -1.266 1.00 86.38 91 ILE A C 1
ATOM 740 O O . ILE A 1 91 ? -6.219 6.174 -0.161 1.00 86.38 91 ILE A O 1
ATOM 744 N N . GLU A 1 92 ? -4.827 7.255 -1.573 1.00 88.69 92 GLU A N 1
ATOM 745 C CA . GLU A 1 92 ? -4.424 8.317 -0.648 1.00 88.69 92 GLU A CA 1
ATOM 746 C C . GLU A 1 92 ? -5.639 9.127 -0.190 1.00 88.69 92 GLU A C 1
ATOM 748 O O . GLU A 1 92 ? -5.899 9.218 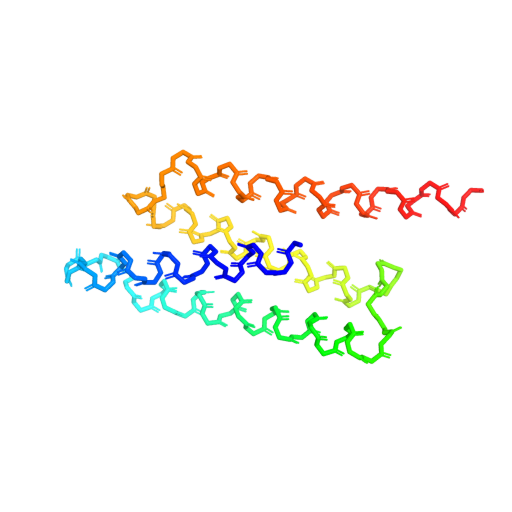1.007 1.00 88.69 92 GLU A O 1
ATOM 753 N N . SER A 1 93 ? -6.445 9.628 -1.125 1.00 87.38 93 SER A N 1
ATOM 754 C CA . SER A 1 93 ? -7.577 10.491 -0.796 1.00 87.38 93 SER A CA 1
ATOM 755 C C . SER A 1 93 ? -8.662 9.733 -0.031 1.00 87.38 93 SER A C 1
ATOM 757 O O . SER A 1 93 ? -9.263 10.280 0.894 1.00 87.38 93 SER A O 1
ATOM 759 N N . GLY A 1 94 ? -8.881 8.454 -0.357 1.00 86.19 94 GLY A N 1
ATOM 760 C CA . GLY A 1 94 ? -9.771 7.579 0.406 1.00 86.19 94 GLY A CA 1
ATOM 761 C C . GLY A 1 94 ? -9.293 7.388 1.846 1.00 86.19 94 GLY A C 1
ATOM 762 O O . GLY A 1 94 ? -10.085 7.482 2.783 1.00 86.19 94 GLY A O 1
ATOM 763 N N . PHE A 1 95 ? -7.990 7.195 2.045 1.00 81.06 95 PHE A N 1
ATOM 764 C CA . PHE A 1 95 ? -7.410 7.105 3.380 1.00 81.06 95 PHE A CA 1
ATOM 765 C C . PHE A 1 95 ? -7.531 8.421 4.163 1.00 81.06 95 PHE A C 1
ATOM 767 O O . PHE A 1 95 ? -7.979 8.423 5.312 1.00 81.06 95 PHE A O 1
ATOM 774 N N . THR A 1 96 ? -7.192 9.544 3.534 1.00 83.25 96 THR A N 1
ATOM 775 C CA . THR A 1 96 ? -7.294 10.880 4.130 1.00 83.25 96 THR A CA 1
ATOM 776 C C . THR A 1 96 ? -8.736 11.205 4.525 1.00 83.25 96 THR A C 1
ATOM 778 O O . THR A 1 96 ? -8.984 11.680 5.635 1.00 83.25 96 THR A O 1
ATOM 781 N N . TYR A 1 97 ? -9.714 10.853 3.687 1.00 84.19 97 TYR A N 1
ATOM 782 C CA . TYR A 1 97 ? -11.132 10.989 4.018 1.00 84.19 97 TYR A CA 1
ATOM 783 C C . TYR A 1 97 ? -11.527 10.181 5.262 1.00 84.19 97 TYR A C 1
ATOM 785 O O . TYR A 1 97 ? -12.229 10.702 6.132 1.00 84.19 97 TYR A O 1
ATOM 793 N N . LEU A 1 98 ? -11.057 8.935 5.386 1.00 80.69 98 LEU A N 1
ATOM 794 C CA . LEU A 1 98 ? -11.335 8.085 6.547 1.00 80.69 98 LEU A CA 1
ATOM 795 C C . LEU A 1 98 ? -10.711 8.644 7.838 1.00 80.69 98 LEU A C 1
ATOM 797 O O . LEU A 1 98 ? -11.332 8.591 8.903 1.00 80.69 98 LEU A O 1
ATOM 801 N N . LEU A 1 99 ? -9.511 9.227 7.751 1.00 76.38 99 LEU A N 1
ATOM 802 C CA . LEU A 1 99 ? -8.861 9.904 8.878 1.00 76.38 99 LEU A CA 1
ATOM 803 C C . LEU A 1 99 ? -9.610 11.164 9.331 1.00 76.38 99 LEU A C 1
ATOM 805 O O . LEU A 1 99 ? -9.779 11.374 10.533 1.00 76.38 99 LEU A O 1
ATOM 809 N N . ILE A 1 100 ? -10.054 12.003 8.393 1.00 77.94 100 ILE A N 1
ATOM 810 C CA . ILE A 1 100 ? -10.751 13.261 8.705 1.00 77.94 100 ILE A CA 1
ATOM 811 C C . ILE A 1 100 ? -12.166 12.982 9.218 1.00 77.94 100 ILE A C 1
ATOM 813 O O . ILE A 1 100 ? -12.598 13.577 10.205 1.00 77.94 100 ILE A O 1
ATOM 817 N N . SER A 1 101 ? -12.882 12.042 8.596 1.00 76.56 101 SER A N 1
ATOM 818 C CA . SER A 1 101 ? -14.239 11.662 9.012 1.00 76.56 101 SER A CA 1
ATOM 819 C C . SER A 1 101 ? -14.274 11.150 10.457 1.00 76.56 101 SER A C 1
ATOM 821 O O . SER A 1 101 ? -15.206 11.457 11.197 1.00 76.56 101 SER A O 1
ATOM 823 N N . ARG A 1 102 ? -13.207 10.478 10.914 1.00 66.19 102 ARG A N 1
ATOM 824 C CA . ARG A 1 102 ? -13.011 10.140 12.334 1.00 66.19 102 ARG A CA 1
ATOM 825 C C . ARG A 1 102 ? -12.971 11.375 13.239 1.00 66.19 102 ARG A C 1
ATOM 827 O O . ARG A 1 102 ? -13.516 11.320 14.337 1.00 66.19 102 ARG A O 1
ATOM 834 N N . GLN A 1 103 ? -12.270 12.443 12.851 1.00 59.53 103 GLN A N 1
ATOM 835 C CA . GLN A 1 103 ? -12.130 13.635 13.702 1.00 59.53 103 GLN A CA 1
ATOM 836 C C . GLN A 1 103 ? -13.475 14.332 13.924 1.00 59.53 103 GLN A C 1
ATOM 838 O O . GLN A 1 103 ? -13.714 14.844 15.011 1.00 59.53 103 GLN A O 1
ATOM 843 N N . ARG A 1 104 ? -14.367 14.299 12.926 1.00 58.44 104 ARG A N 1
ATOM 844 C CA . ARG A 1 104 ? -15.697 14.919 13.009 1.00 58.44 104 ARG A CA 1
ATOM 845 C C . ARG A 1 104 ? -16.698 14.135 13.862 1.00 58.44 104 ARG A C 1
ATOM 847 O O . ARG A 1 104 ? -17.557 14.749 14.472 1.00 58.44 104 ARG A O 1
ATOM 854 N N . GLY A 1 105 ? -16.574 12.809 13.944 1.00 56.31 105 GLY A N 1
ATOM 855 C CA . GLY A 1 105 ? -17.449 11.963 14.772 1.00 56.31 105 GLY A CA 1
ATOM 856 C C . GLY A 1 105 ? -17.120 11.945 16.272 1.00 56.31 105 GLY A C 1
ATOM 857 O O . GLY A 1 105 ? -17.702 11.154 17.005 1.00 56.31 105 GLY A O 1
ATOM 858 N N . LYS A 1 106 ? -16.152 12.754 16.726 1.00 51.38 106 LYS A N 1
ATOM 859 C CA . LYS A 1 106 ? -15.778 12.911 18.143 1.00 51.38 106 LYS A CA 1
ATOM 860 C C . LYS A 1 106 ? -16.247 14.242 18.760 1.00 51.38 106 LYS A C 1
ATOM 862 O O . LYS A 1 106 ? -15.824 14.543 19.875 1.00 51.38 106 LYS A O 1
ATOM 867 N N . SER A 1 107 ? -17.055 15.024 18.039 1.00 44.50 107 SER A N 1
ATOM 868 C CA . SER A 1 107 ? -17.694 16.254 18.532 1.00 44.50 107 SER A CA 1
ATOM 869 C C . SER A 1 107 ? -19.094 15.992 19.055 1.00 44.50 107 SER A C 1
ATOM 871 O O . SER A 1 107 ? -19.803 15.180 18.423 1.00 44.50 107 SER A O 1
#

Secondary structure (DSSP, 8-state):
-HHHHHHHHHHHHHHHHS-SS-TTHHHHHHHHHHHHHHHHHHHHHHHTT---TTSHHHHHHHHHHHHHHHHHHHHTGGG--HHHHHHHHHHHHHHHHHHHHHHHTT-